Protein AF-A0A7Y0L7I7-F1 (afdb_monomer_lite)

Sequence (155 aa):
MSWFTTLVLIPPDTPEDGVLDAVAALLAPFDSNRTVAPYTEPCFCVETDSLSRPDPACPECGGTGQIHTTVNPRGYWESWRIGGGTCEDWLGPTHAMRAGDAADADKIPFALVTPDGAWYGGWHSLFKGAAWEVEALRLLRHYADAIAVACTLHD

Radius of gyration: 18.55 Å; chains: 1; bounding box: 40×32×54 Å

Secondary structure (DSSP, 8-state):
--EEEEEEEE-TT--GGGHHHHHHHHHGGGBTT-----EEEE-HHHHS-TT----TT-TTTTTSSEEEE-S-TT--BSEEEEBSGGGTTBTBTTSEEEHHHHHHTT---SEEE-TTS-EEESTT-S--THHHHHHHHHHHHHTTTSEEEEEEEE-

pLDDT: mean 92.14, std 8.73, range [53.5, 98.75]

Foldseek 3Di:
DDKWKEWEWAALPQDPVRPVVLSCVLCVLQAQPDFADKDKDFDPQQPPDPPDFRDCVDPQCNRPRIHIDRGRPNHDFNDKDFADDPCPCVVHDSQKDFLLVCLVVLVQTQWYAHNVSDIAHHPPHPADDPRSSVVSSVRSNVRRSTMITIMIGHD

Organism: NCBI:txid2729629

Structure (mmCIF, N/CA/C/O backbone):
data_AF-A0A7Y0L7I7-F1
#
_entry.id   AF-A0A7Y0L7I7-F1
#
loop_
_atom_site.group_PDB
_atom_site.id
_atom_site.type_symbol
_atom_site.label_atom_id
_atom_site.label_alt_id
_atom_site.label_comp_id
_atom_site.label_asym_id
_atom_site.label_entity_id
_atom_site.label_seq_id
_atom_site.pdbx_PDB_ins_code
_atom_site.Cartn_x
_atom_site.Cartn_y
_atom_site.Cartn_z
_atom_site.occupancy
_atom_site.B_iso_or_equiv
_atom_site.auth_seq_id
_atom_site.auth_comp_id
_atom_site.auth_asym_id
_atom_site.auth_atom_id
_atom_site.pdbx_PDB_model_num
ATOM 1 N N . MET A 1 1 ? 14.894 6.295 -3.537 1.00 58.91 1 MET A N 1
ATOM 2 C CA . MET A 1 1 ? 15.375 6.686 -2.200 1.00 58.91 1 MET A CA 1
ATOM 3 C C . MET A 1 1 ? 14.638 7.894 -1.663 1.00 58.91 1 MET A C 1
ATOM 5 O O . MET A 1 1 ? 15.174 8.988 -1.496 1.00 58.91 1 MET A O 1
ATOM 9 N N . SER A 1 2 ? 13.359 7.680 -1.413 1.00 85.31 2 SER A N 1
ATOM 10 C CA . SER A 1 2 ? 12.417 8.557 -0.748 1.00 85.31 2 SER A CA 1
ATOM 11 C C . SER A 1 2 ? 11.635 7.712 0.249 1.00 85.31 2 SER A C 1
ATOM 13 O O . SER A 1 2 ? 11.292 6.562 -0.010 1.00 85.31 2 SER A O 1
ATOM 15 N N . TRP A 1 3 ? 11.361 8.293 1.410 1.00 91.62 3 TRP A N 1
ATOM 16 C CA . TRP A 1 3 ? 10.470 7.687 2.390 1.00 91.62 3 TRP A CA 1
ATOM 17 C C . TRP A 1 3 ? 9.046 8.162 2.129 1.00 91.62 3 TRP A C 1
ATOM 19 O O . TRP A 1 3 ? 8.838 9.347 1.852 1.00 91.62 3 TRP A O 1
ATOM 29 N N . PHE A 1 4 ? 8.068 7.269 2.231 1.00 94.81 4 PHE A N 1
ATOM 30 C CA . PHE A 1 4 ? 6.669 7.618 2.010 1.00 94.81 4 PHE A CA 1
ATOM 31 C C . PHE A 1 4 ? 5.710 6.816 2.888 1.00 94.81 4 PHE A C 1
ATOM 33 O O . PHE A 1 4 ? 5.983 5.692 3.310 1.00 94.81 4 PHE A O 1
ATOM 40 N N . THR A 1 5 ? 4.550 7.421 3.136 1.00 96.31 5 THR A N 1
ATOM 41 C CA . THR A 1 5 ? 3.498 6.856 3.981 1.00 96.31 5 THR A CA 1
ATOM 42 C C . THR A 1 5 ? 2.518 6.035 3.154 1.00 96.31 5 THR A C 1
ATOM 44 O O . THR A 1 5 ? 1.873 6.561 2.245 1.00 96.31 5 THR A O 1
ATOM 47 N N . THR A 1 6 ? 2.362 4.765 3.513 1.00 97.56 6 THR A N 1
ATOM 48 C CA . THR A 1 6 ? 1.396 3.838 2.913 1.00 97.56 6 THR A CA 1
ATOM 49 C C . THR A 1 6 ? 0.402 3.382 3.970 1.00 97.56 6 THR A C 1
ATOM 51 O O . THR A 1 6 ? 0.806 3.016 5.072 1.00 97.56 6 THR A O 1
ATOM 54 N N . LEU A 1 7 ? -0.893 3.389 3.648 1.00 98.38 7 LEU A N 1
ATOM 55 C CA . LEU A 1 7 ? -1.888 2.699 4.472 1.00 98.38 7 LEU A CA 1
ATOM 56 C C . LEU A 1 7 ? -2.038 1.260 4.000 1.00 98.38 7 LEU A C 1
ATOM 58 O O . LEU A 1 7 ? -2.289 1.020 2.822 1.00 98.38 7 LEU A O 1
ATOM 62 N N . VAL A 1 8 ? -1.929 0.313 4.923 1.00 98.62 8 VAL A N 1
ATOM 63 C CA . VAL A 1 8 ? -2.226 -1.097 4.667 1.00 98.62 8 VAL A CA 1
ATOM 64 C C . VAL A 1 8 ? -3.526 -1.435 5.378 1.00 98.62 8 VAL A C 1
ATOM 66 O O . VAL A 1 8 ? -3.634 -1.266 6.592 1.00 98.62 8 VAL A O 1
ATOM 69 N N . LEU A 1 9 ? -4.529 -1.849 4.609 1.00 98.75 9 LEU A N 1
ATOM 70 C CA . LEU A 1 9 ? -5.847 -2.192 5.121 1.00 98.75 9 LEU A CA 1
ATOM 71 C C . LEU A 1 9 ? -5.898 -3.690 5.419 1.00 98.75 9 LEU A C 1
ATOM 73 O O . LEU A 1 9 ? -5.822 -4.508 4.504 1.00 98.75 9 LEU A O 1
ATOM 77 N N . ILE A 1 10 ? -6.050 -4.040 6.692 1.00 98.62 10 ILE A N 1
ATOM 78 C CA . ILE A 1 10 ? -6.142 -5.428 7.163 1.00 98.62 10 ILE A CA 1
ATOM 79 C C . ILE A 1 10 ? -7.562 -5.741 7.669 1.00 98.62 10 ILE A C 1
ATOM 81 O O . ILE A 1 10 ? -8.311 -4.814 8.007 1.00 98.62 10 ILE A O 1
ATOM 85 N N . PRO A 1 11 ? -7.967 -7.025 7.723 1.00 97.94 11 PRO A N 1
ATOM 86 C CA . PRO A 1 11 ? -9.285 -7.417 8.217 1.00 97.94 11 PRO A CA 1
ATOM 87 C C . PRO A 1 11 ? -9.602 -6.865 9.623 1.00 97.94 11 PRO A C 1
ATOM 89 O O . PRO A 1 11 ? -8.704 -6.814 10.469 1.00 97.94 11 PRO A O 1
ATOM 92 N N . PRO A 1 12 ? -10.863 -6.473 9.896 1.00 97.31 12 PRO A N 1
ATOM 93 C CA . PRO A 1 12 ? -11.282 -5.887 11.178 1.00 97.31 12 PRO A CA 1
ATOM 94 C C . PRO A 1 12 ? -11.104 -6.808 12.387 1.00 97.31 12 PRO A C 1
ATOM 96 O O . PRO A 1 12 ? -11.025 -6.340 13.518 1.00 97.31 12 PRO A O 1
ATOM 99 N N . ASP A 1 13 ? -11.090 -8.115 12.152 1.00 96.69 13 ASP A N 1
ATOM 100 C CA . ASP A 1 13 ? -10.956 -9.174 13.146 1.00 96.69 13 ASP A CA 1
ATOM 101 C C . ASP A 1 13 ? -9.502 -9.628 13.344 1.00 96.69 13 ASP A C 1
ATOM 103 O O . ASP A 1 13 ? -9.256 -10.601 14.058 1.00 96.69 13 ASP A O 1
ATOM 107 N N . THR A 1 14 ? -8.533 -8.921 12.746 1.00 97.50 14 THR A N 1
ATOM 108 C CA . THR A 1 14 ? -7.110 -9.204 12.961 1.00 97.50 14 THR A CA 1
ATOM 109 C C . THR A 1 14 ? -6.762 -8.956 14.434 1.00 97.50 14 THR A C 1
ATOM 111 O O . THR A 1 14 ? -6.963 -7.839 14.921 1.00 97.50 14 THR A O 1
ATOM 114 N N . PRO A 1 15 ? -6.239 -9.958 15.165 1.00 95.75 15 PRO A N 1
ATOM 115 C CA . PRO A 1 15 ? -5.837 -9.771 16.552 1.00 95.75 15 PRO A CA 1
ATOM 116 C C . PRO A 1 15 ? -4.620 -8.841 16.633 1.00 95.75 15 PRO A C 1
ATOM 118 O O . PRO A 1 15 ? -3.824 -8.760 15.699 1.00 95.75 15 PRO A O 1
ATOM 121 N N . GLU A 1 16 ? -4.470 -8.135 17.755 1.00 93.50 16 GLU A N 1
ATOM 122 C CA . GLU A 1 16 ? -3.429 -7.110 17.934 1.00 93.50 16 GLU A CA 1
ATOM 123 C C . GLU A 1 16 ? -2.008 -7.657 17.713 1.00 93.50 16 GLU A C 1
ATOM 125 O O . GLU A 1 16 ? -1.186 -7.019 17.055 1.00 93.50 16 GLU A O 1
ATOM 130 N N . ASP A 1 17 ? -1.735 -8.876 18.182 1.00 95.50 17 ASP A N 1
ATOM 131 C CA . ASP A 1 17 ? -0.462 -9.575 17.985 1.00 95.50 17 ASP A CA 1
ATOM 132 C C . ASP A 1 17 ? -0.256 -10.096 16.550 1.00 95.50 17 ASP A C 1
ATOM 134 O O . ASP A 1 17 ? 0.875 -10.382 16.163 1.00 95.50 17 ASP A O 1
ATOM 138 N N . GLY A 1 18 ? -1.316 -10.159 15.739 1.00 97.19 18 GLY A N 1
ATOM 139 C CA . GLY A 1 18 ? -1.287 -10.560 14.330 1.00 97.19 18 GLY A CA 1
ATOM 140 C C . GLY A 1 18 ? -1.169 -9.403 13.332 1.00 97.19 18 GLY A C 1
ATOM 141 O O . GLY A 1 18 ? -1.031 -9.647 12.132 1.00 97.19 18 GLY A O 1
ATOM 142 N N . VAL A 1 19 ? -1.209 -8.145 13.787 1.00 97.31 19 VAL A N 1
ATOM 143 C CA . VAL A 1 19 ? -1.178 -6.962 12.904 1.00 97.31 19 VAL A CA 1
ATOM 144 C C . VAL A 1 19 ? 0.088 -6.926 12.049 1.00 97.31 19 VAL A C 1
ATOM 146 O O . VAL A 1 19 ? 0.008 -6.695 10.842 1.00 97.31 19 VAL A O 1
ATOM 149 N N . LEU A 1 20 ? 1.255 -7.180 12.652 1.00 97.56 20 LEU A N 1
ATOM 150 C CA . LEU A 1 20 ? 2.532 -7.152 11.934 1.00 97.56 20 LEU A CA 1
ATOM 151 C C . LEU A 1 20 ? 2.565 -8.188 10.804 1.00 97.56 20 LEU A C 1
ATOM 153 O O . LEU A 1 20 ? 2.965 -7.858 9.688 1.00 97.56 20 LEU A O 1
ATOM 157 N N . ASP A 1 21 ? 2.107 -9.409 11.080 1.00 98.25 21 ASP A N 1
ATOM 158 C CA . ASP A 1 21 ? 2.088 -10.503 10.108 1.00 98.25 21 ASP A CA 1
ATOM 159 C C . ASP A 1 21 ? 1.098 -10.230 8.971 1.00 98.25 21 ASP A C 1
ATOM 161 O O . ASP A 1 21 ? 1.415 -10.466 7.803 1.00 98.25 21 ASP A O 1
ATOM 165 N N . ALA A 1 22 ? -0.078 -9.676 9.284 1.00 98.38 22 ALA A N 1
ATOM 166 C CA . ALA A 1 22 ? -1.068 -9.291 8.282 1.00 98.38 22 ALA A CA 1
ATOM 167 C C . ALA A 1 22 ? -0.531 -8.200 7.339 1.00 98.38 22 ALA A C 1
ATOM 169 O O . ALA A 1 22 ? -0.656 -8.312 6.116 1.00 98.38 22 ALA A O 1
ATOM 170 N N . VAL A 1 23 ? 0.126 -7.175 7.892 1.00 98.50 23 VAL A N 1
ATOM 171 C CA . VAL A 1 23 ? 0.773 -6.115 7.105 1.00 98.50 23 VAL A CA 1
ATOM 172 C C . VAL A 1 23 ? 1.904 -6.686 6.251 1.00 98.50 23 VAL A C 1
ATOM 174 O O . VAL A 1 23 ? 1.962 -6.418 5.049 1.00 98.50 23 VAL A O 1
ATOM 177 N N . ALA A 1 24 ? 2.773 -7.512 6.839 1.00 98.12 24 ALA A N 1
ATOM 178 C CA . ALA A 1 24 ? 3.880 -8.144 6.131 1.00 98.12 24 ALA A CA 1
ATOM 179 C C . ALA A 1 24 ? 3.385 -8.995 4.956 1.00 98.12 24 ALA A C 1
ATOM 181 O O . ALA A 1 24 ? 3.930 -8.899 3.856 1.00 98.12 24 ALA A O 1
ATOM 182 N N . ALA A 1 25 ? 2.327 -9.784 5.157 1.00 98.12 25 ALA A N 1
ATOM 183 C CA . ALA A 1 25 ? 1.743 -10.628 4.121 1.00 98.12 25 ALA A CA 1
ATOM 184 C C . ALA A 1 25 ? 1.208 -9.813 2.932 1.00 98.12 25 ALA A C 1
ATOM 186 O O . ALA A 1 25 ? 1.431 -10.199 1.782 1.00 98.12 25 ALA A O 1
ATOM 187 N N . LEU A 1 26 ? 0.551 -8.677 3.190 1.00 98.38 26 LEU A N 1
ATOM 188 C CA . LEU A 1 26 ? 0.026 -7.798 2.141 1.00 98.38 26 LEU A CA 1
ATOM 189 C C . LEU A 1 26 ? 1.122 -7.011 1.415 1.00 98.38 26 LEU A C 1
ATOM 191 O O . LEU A 1 26 ? 0.992 -6.757 0.218 1.00 98.38 26 LEU A O 1
ATOM 195 N N . LEU A 1 27 ? 2.209 -6.647 2.100 1.00 97.94 27 LEU A N 1
ATOM 196 C CA . LEU A 1 27 ? 3.330 -5.925 1.492 1.00 97.94 27 LEU A CA 1
ATOM 197 C C . LEU A 1 27 ? 4.306 -6.839 0.741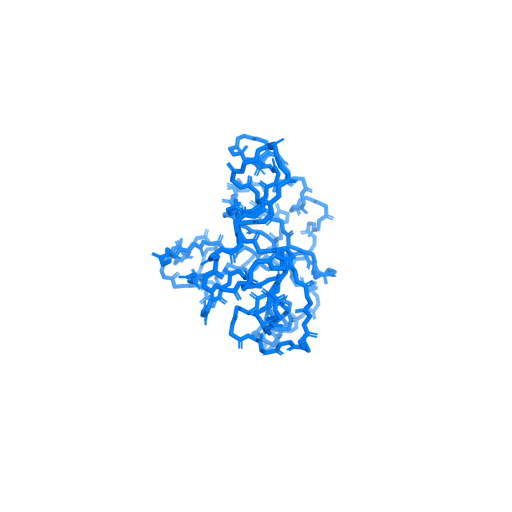 1.00 97.94 27 LEU A C 1
ATOM 199 O O . LEU A 1 27 ? 4.920 -6.386 -0.224 1.00 97.94 27 LEU A O 1
ATOM 203 N N . ALA A 1 28 ? 4.435 -8.112 1.124 1.00 97.12 28 ALA A N 1
ATOM 204 C CA . ALA A 1 28 ? 5.415 -9.056 0.572 1.00 97.12 28 ALA A CA 1
ATOM 205 C C . ALA A 1 28 ? 5.418 -9.218 -0.966 1.00 97.12 28 ALA A C 1
ATOM 207 O O . ALA A 1 28 ? 6.481 -9.495 -1.530 1.00 97.12 28 ALA A O 1
ATOM 208 N N . PRO A 1 29 ? 4.291 -9.098 -1.698 1.00 96.75 29 PRO A N 1
ATOM 209 C CA . PRO A 1 29 ? 4.308 -9.108 -3.163 1.00 96.75 29 PRO A CA 1
ATOM 210 C C . PRO A 1 29 ? 4.980 -7.880 -3.792 1.00 96.75 29 PRO A C 1
ATOM 212 O O . PRO A 1 29 ? 5.334 -7.934 -4.969 1.00 96.75 29 PRO A O 1
ATOM 215 N N . PHE A 1 30 ? 5.138 -6.794 -3.033 1.00 96.25 30 PHE A N 1
ATOM 216 C CA . PHE A 1 30 ? 5.624 -5.493 -3.498 1.00 96.25 30 PHE A CA 1
ATOM 217 C C . PHE A 1 30 ? 7.058 -5.171 -3.051 1.00 96.25 30 PHE A C 1
ATOM 219 O O . PHE A 1 30 ? 7.536 -4.063 -3.273 1.00 96.25 30 PHE A O 1
ATOM 226 N N . ASP A 1 31 ? 7.745 -6.132 -2.436 1.00 96.06 31 ASP A N 1
ATOM 227 C CA . ASP A 1 31 ? 9.164 -6.028 -2.095 1.00 96.06 31 ASP A CA 1
ATOM 228 C C . ASP A 1 31 ? 10.016 -6.011 -3.376 1.00 96.06 31 ASP A C 1
ATOM 230 O O . ASP A 1 31 ? 9.996 -6.968 -4.157 1.00 96.06 31 ASP A O 1
ATOM 234 N N . SER A 1 32 ? 10.763 -4.935 -3.603 1.00 94.12 32 SER A N 1
ATOM 235 C CA . SER A 1 32 ? 11.683 -4.771 -4.733 1.00 94.12 32 SER A CA 1
ATOM 236 C C . SER A 1 32 ? 12.850 -5.758 -4.685 1.00 94.12 32 SER A C 1
ATOM 238 O O . SER A 1 32 ? 13.361 -6.153 -5.731 1.00 94.12 32 SER A O 1
ATOM 240 N N . ASN A 1 33 ? 13.228 -6.225 -3.491 1.00 93.06 33 ASN A N 1
ATOM 241 C CA . ASN A 1 33 ? 14.277 -7.225 -3.293 1.00 93.06 33 ASN A CA 1
ATOM 242 C C . ASN A 1 33 ? 13.771 -8.662 -3.480 1.00 93.06 33 ASN A C 1
ATOM 244 O O . ASN A 1 33 ? 14.559 -9.615 -3.453 1.00 93.06 33 ASN A O 1
ATOM 248 N N . ARG A 1 34 ? 12.463 -8.852 -3.692 1.00 92.38 34 ARG A N 1
ATOM 249 C CA . ARG A 1 34 ? 11.896 -10.172 -3.957 1.00 92.38 34 ARG A CA 1
ATOM 250 C C . ARG A 1 34 ? 12.427 -10.714 -5.276 1.00 92.38 34 ARG A C 1
ATOM 252 O O . ARG A 1 34 ? 12.122 -10.203 -6.349 1.00 92.38 34 ARG A O 1
ATOM 259 N N . THR A 1 35 ? 13.138 -11.833 -5.205 1.00 89.31 35 THR A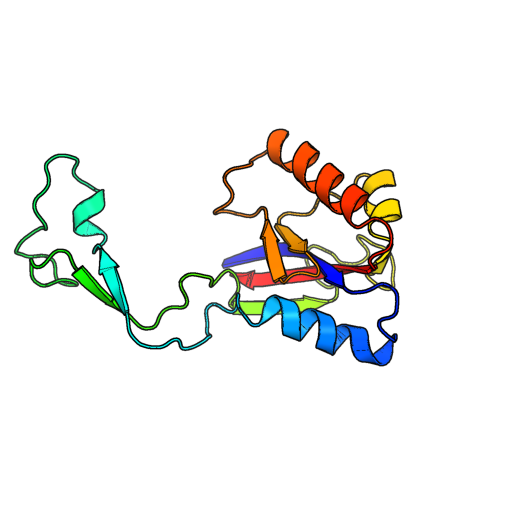 N 1
ATOM 260 C CA . THR A 1 35 ? 13.517 -12.578 -6.407 1.00 89.31 35 THR A CA 1
ATOM 261 C C . THR A 1 35 ? 12.282 -13.231 -7.022 1.00 89.31 35 THR A C 1
ATOM 263 O O . THR A 1 35 ? 11.580 -14.002 -6.360 1.00 89.31 35 THR A O 1
ATOM 266 N N . VAL A 1 36 ? 12.020 -12.942 -8.295 1.00 92.75 36 VAL A N 1
ATOM 267 C CA . VAL A 1 36 ? 10.970 -13.599 -9.083 1.00 92.75 36 VAL A CA 1
ATOM 268 C C . VAL A 1 36 ? 11.579 -14.517 -10.140 1.00 92.75 36 VAL A C 1
ATOM 270 O O . VAL A 1 36 ? 12.774 -14.451 -10.433 1.00 92.75 36 VAL A O 1
ATOM 273 N N . ALA A 1 37 ? 10.759 -15.414 -10.693 1.00 92.19 37 ALA A N 1
ATOM 274 C CA . ALA A 1 37 ? 11.185 -16.242 -11.814 1.00 92.19 37 ALA A CA 1
ATOM 275 C C . ALA A 1 37 ? 11.641 -15.342 -12.979 1.00 92.19 37 ALA A C 1
ATOM 277 O O . ALA A 1 37 ? 10.980 -14.331 -13.229 1.00 92.19 37 ALA A O 1
ATOM 278 N N . PRO A 1 38 ? 12.731 -15.692 -13.688 1.00 93.50 38 PRO A N 1
ATOM 279 C CA . PRO A 1 38 ? 13.199 -14.896 -14.810 1.00 93.50 38 PRO A CA 1
ATOM 280 C C . PRO A 1 38 ? 12.100 -14.689 -15.849 1.00 93.50 38 PRO A C 1
ATOM 282 O O . PRO A 1 38 ? 11.418 -15.642 -16.235 1.00 93.50 38 PRO A O 1
ATOM 285 N N . TYR A 1 39 ? 11.955 -13.459 -16.324 1.00 92.25 39 TYR A N 1
ATOM 286 C CA . TYR A 1 39 ? 11.038 -13.117 -17.402 1.00 92.25 39 TYR A CA 1
ATOM 287 C C . TYR A 1 39 ? 11.698 -12.147 -18.378 1.00 92.25 39 TYR A C 1
ATOM 289 O O . TYR A 1 39 ? 12.760 -11.578 -18.114 1.00 92.25 39 TYR A O 1
ATOM 297 N N . THR A 1 40 ? 11.073 -12.017 -19.543 1.00 93.12 40 THR A N 1
ATOM 298 C CA . THR A 1 40 ? 11.544 -11.148 -20.614 1.00 93.12 40 THR A CA 1
ATOM 299 C C . THR A 1 40 ? 10.698 -9.887 -20.650 1.00 93.12 40 THR A C 1
ATOM 301 O O . THR A 1 40 ? 9.469 -9.970 -20.683 1.00 93.12 40 THR A O 1
ATOM 304 N N . GLU A 1 41 ? 11.349 -8.732 -20.691 1.00 90.19 41 GLU A N 1
ATOM 305 C CA . GLU A 1 41 ? 10.693 -7.433 -20.841 1.00 90.19 41 GLU A CA 1
ATOM 306 C C . GLU A 1 41 ? 11.357 -6.598 -21.945 1.00 90.19 41 GLU A C 1
ATOM 308 O O . GLU A 1 41 ? 12.497 -6.886 -22.340 1.00 90.19 41 GLU A O 1
ATOM 313 N N . PRO A 1 42 ? 10.646 -5.602 -22.506 1.00 89.56 42 PRO A N 1
ATOM 314 C CA . PRO A 1 42 ? 11.234 -4.675 -23.460 1.00 89.56 42 PRO A CA 1
ATOM 315 C C . PRO A 1 42 ? 12.441 -3.962 -22.851 1.00 89.56 42 PRO A C 1
ATOM 317 O O . PRO A 1 42 ? 12.405 -3.504 -21.713 1.00 89.56 42 PRO A O 1
ATOM 320 N N . CYS A 1 43 ? 13.516 -3.845 -23.622 1.00 88.19 43 CYS A N 1
ATOM 321 C CA . CYS A 1 43 ? 14.650 -3.027 -23.222 1.00 88.19 43 CYS A CA 1
ATOM 322 C C . CYS A 1 43 ? 14.266 -1.545 -23.285 1.00 88.19 43 CYS A C 1
ATOM 324 O O . CYS A 1 43 ? 13.594 -1.116 -24.225 1.00 88.19 43 CYS A O 1
ATOM 326 N N . PHE A 1 44 ? 14.784 -0.745 -22.354 1.00 85.94 44 PHE A N 1
ATOM 327 C CA . PHE A 1 44 ? 14.579 0.704 -22.326 1.00 85.94 44 PHE A CA 1
ATOM 328 C C . PHE A 1 44 ? 14.928 1.401 -23.658 1.00 85.94 44 PHE A C 1
ATOM 330 O O . PHE A 1 44 ? 14.282 2.377 -24.032 1.00 85.94 44 PHE A O 1
ATOM 337 N N . CYS A 1 45 ? 15.888 0.870 -24.432 1.00 84.88 45 CYS A N 1
ATOM 338 C CA . CYS A 1 45 ? 16.261 1.429 -25.739 1.00 84.88 45 CYS A CA 1
ATOM 339 C C . CYS A 1 45 ? 15.142 1.367 -26.799 1.00 84.88 45 CYS A C 1
ATOM 341 O O . CYS A 1 45 ? 15.264 1.999 -27.846 1.00 84.88 45 CYS A O 1
ATOM 343 N N . VAL A 1 46 ? 14.071 0.605 -26.549 1.00 81.62 46 VAL A N 1
ATOM 344 C CA . VAL A 1 46 ? 12.912 0.477 -27.442 1.00 81.62 46 VAL A CA 1
ATOM 345 C C . VAL A 1 46 ? 11.885 1.590 -27.208 1.00 81.62 46 VAL A C 1
ATOM 347 O O . VAL A 1 46 ? 11.200 1.980 -28.149 1.00 81.62 46 VAL A O 1
ATOM 350 N N . GLU A 1 47 ? 11.781 2.131 -25.991 1.00 65.38 47 GLU A N 1
ATOM 351 C CA . GLU A 1 47 ? 10.738 3.108 -25.631 1.00 65.38 47 GLU A CA 1
ATOM 352 C C . GLU A 1 47 ? 11.135 4.566 -25.890 1.00 65.38 47 GLU A C 1
ATOM 354 O O . GLU A 1 47 ? 10.274 5.438 -25.997 1.00 65.38 47 GLU A O 1
ATOM 359 N N . THR A 1 48 ? 12.429 4.853 -26.035 1.00 59.72 48 THR A N 1
ATOM 360 C CA . THR A 1 48 ? 12.923 6.225 -26.219 1.00 59.72 48 THR A CA 1
ATOM 361 C C . THR A 1 48 ? 12.750 6.782 -27.628 1.00 59.72 48 THR A C 1
ATOM 363 O O . THR A 1 48 ? 12.864 7.993 -27.801 1.00 59.72 48 THR A O 1
ATOM 366 N N . ASP A 1 49 ? 12.466 5.944 -28.630 1.00 53.66 49 ASP A N 1
ATOM 367 C CA . ASP A 1 49 ? 12.322 6.408 -30.008 1.00 53.66 49 ASP A CA 1
ATOM 368 C C . ASP A 1 49 ? 11.094 5.790 -30.688 1.00 53.66 49 ASP A C 1
ATOM 370 O O . ASP A 1 49 ? 11.031 4.602 -31.005 1.00 53.66 49 ASP A O 1
ATOM 374 N N . SER A 1 50 ? 10.098 6.638 -30.943 1.00 53.50 50 SER A N 1
ATOM 375 C CA . SER A 1 50 ? 8.818 6.327 -31.602 1.00 53.50 50 SER A CA 1
ATOM 376 C C . SER A 1 50 ? 8.930 5.752 -33.032 1.00 53.50 50 SER A C 1
ATOM 378 O O . SER A 1 50 ? 7.915 5.529 -33.690 1.00 53.50 50 SER A O 1
ATOM 380 N N . LEU A 1 51 ? 10.151 5.486 -33.512 1.00 57.25 51 LEU A N 1
ATOM 381 C CA . LEU A 1 51 ? 10.481 4.903 -34.814 1.00 57.25 51 LEU A CA 1
ATOM 382 C C . LEU A 1 51 ? 11.208 3.542 -34.693 1.00 57.25 51 LEU A C 1
ATOM 384 O O . LEU A 1 51 ? 12.020 3.173 -35.535 1.00 57.25 51 LEU A O 1
ATOM 388 N N . SER A 1 52 ? 10.873 2.753 -33.666 1.00 65.75 52 SER A N 1
ATOM 389 C CA . SER A 1 52 ? 10.768 1.282 -33.713 1.00 65.75 52 SER A CA 1
ATOM 390 C C . SER A 1 52 ? 11.903 0.495 -34.393 1.00 65.75 52 SER A C 1
ATOM 392 O O . SER A 1 52 ? 11.641 -0.309 -35.294 1.00 65.75 52 SER A O 1
ATOM 394 N N . ARG A 1 53 ? 13.147 0.644 -33.922 1.00 71.62 53 ARG A N 1
ATOM 395 C CA . ARG A 1 53 ? 14.146 -0.441 -33.929 1.00 71.62 53 ARG A CA 1
ATOM 396 C C . ARG A 1 53 ? 14.996 -0.353 -32.660 1.00 71.62 53 ARG A C 1
ATOM 398 O O . ARG A 1 53 ? 15.448 0.744 -32.348 1.00 71.62 53 ARG A O 1
ATOM 405 N N . PRO A 1 54 ? 15.229 -1.471 -31.951 1.00 81.44 54 PRO A N 1
ATOM 406 C CA . PRO A 1 54 ? 16.183 -1.491 -30.851 1.00 81.44 54 PRO A CA 1
ATOM 407 C C . PRO A 1 54 ? 17.552 -1.021 -31.337 1.00 81.44 54 PRO A C 1
ATOM 409 O O . PRO A 1 54 ? 17.962 -1.391 -32.440 1.00 81.44 54 PRO A O 1
ATOM 412 N N . ASP A 1 55 ? 18.262 -0.242 -30.522 1.00 83.81 55 ASP A N 1
ATOM 413 C CA . ASP A 1 55 ? 19.644 0.125 -30.826 1.00 83.81 55 ASP A CA 1
ATOM 414 C C . ASP A 1 55 ? 20.494 -1.157 -30.958 1.00 83.81 55 ASP A C 1
ATOM 416 O O . ASP A 1 55 ? 20.652 -1.880 -29.966 1.00 83.81 55 ASP A O 1
ATOM 420 N N . PRO A 1 56 ? 21.051 -1.465 -32.150 1.00 87.44 56 PRO A N 1
ATOM 421 C CA . PRO A 1 56 ? 21.845 -2.671 -32.371 1.00 87.44 56 PRO A CA 1
ATOM 422 C C . PRO A 1 56 ? 23.125 -2.716 -31.524 1.00 87.44 56 PRO A C 1
ATOM 424 O O . PRO A 1 56 ? 23.691 -3.792 -31.347 1.00 87.44 56 PRO A O 1
ATOM 427 N N . ALA A 1 57 ? 23.581 -1.574 -31.003 1.00 89.75 57 ALA A N 1
ATOM 428 C CA . ALA A 1 57 ? 24.736 -1.463 -30.119 1.00 89.75 57 ALA A CA 1
ATOM 429 C C . ALA A 1 57 ? 24.357 -1.388 -28.627 1.00 89.75 57 ALA A C 1
ATOM 431 O O . ALA A 1 57 ? 25.238 -1.181 -27.791 1.00 89.75 57 ALA A O 1
ATOM 432 N N . CYS A 1 58 ? 23.079 -1.571 -28.273 1.00 88.31 58 CYS A N 1
ATOM 433 C CA . CYS A 1 58 ? 22.626 -1.479 -26.890 1.00 88.31 58 CYS A CA 1
ATOM 434 C C . CYS A 1 58 ? 23.342 -2.523 -26.009 1.00 88.31 58 CYS A C 1
ATOM 436 O O . CYS A 1 58 ? 23.201 -3.723 -26.264 1.00 88.31 58 CYS A O 1
ATOM 438 N N . PRO A 1 59 ? 24.066 -2.106 -24.952 1.00 89.69 59 PRO A N 1
ATOM 439 C CA . PRO A 1 59 ? 24.840 -3.021 -24.115 1.00 89.69 59 PRO A CA 1
ATOM 440 C C . PRO A 1 59 ? 23.964 -3.955 -23.273 1.00 89.69 59 PRO A C 1
ATOM 442 O O . PRO A 1 59 ? 24.438 -5.007 -22.855 1.00 89.69 59 PRO A O 1
ATOM 445 N N . GLU A 1 60 ? 22.701 -3.597 -23.036 1.00 89.62 60 GLU A N 1
ATOM 446 C CA . GLU A 1 60 ? 21.799 -4.404 -22.213 1.00 89.62 60 GLU A CA 1
ATOM 447 C C . GLU A 1 60 ? 21.099 -5.508 -23.005 1.00 89.62 60 GLU A C 1
ATOM 449 O O . GLU A 1 60 ? 21.059 -6.654 -22.566 1.00 89.62 60 GLU A O 1
ATOM 454 N N . CYS A 1 61 ? 20.564 -5.185 -24.187 1.00 91.38 61 CYS A N 1
ATOM 455 C CA . CYS A 1 61 ? 19.817 -6.151 -24.998 1.00 91.38 61 CYS A CA 1
ATOM 456 C C . CYS A 1 61 ? 20.599 -6.721 -26.187 1.00 91.38 61 CYS A C 1
ATOM 458 O O . CYS A 1 61 ? 20.082 -7.595 -26.886 1.00 91.38 61 CYS A O 1
ATOM 460 N N . GLY A 1 62 ? 21.801 -6.214 -26.481 1.00 89.69 62 GLY A N 1
ATOM 461 C CA . GLY A 1 62 ? 22.605 -6.646 -27.630 1.00 89.69 62 GLY A CA 1
ATOM 462 C C . GLY A 1 62 ? 21.891 -6.468 -28.974 1.00 89.69 62 GLY A C 1
ATOM 463 O O . GLY A 1 62 ? 22.032 -7.308 -29.861 1.00 89.69 62 GLY A O 1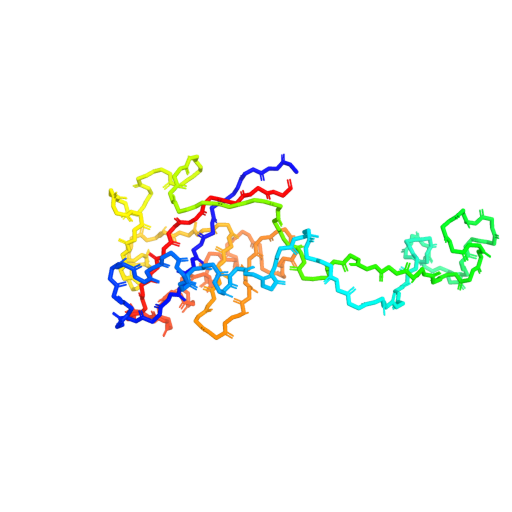
ATOM 464 N N . GLY A 1 63 ? 21.051 -5.436 -29.101 1.00 88.25 63 GLY A N 1
ATOM 465 C CA . GLY A 1 63 ? 20.265 -5.173 -30.309 1.00 88.25 63 GLY A CA 1
ATOM 466 C C . GLY A 1 63 ? 18.974 -5.975 -30.457 1.00 88.25 63 GLY A C 1
ATOM 467 O O . GLY A 1 63 ? 18.273 -5.810 -31.453 1.00 88.25 63 GLY A O 1
ATOM 468 N N . THR A 1 64 ? 18.620 -6.824 -29.489 1.00 90.50 64 THR A N 1
ATOM 469 C CA . THR A 1 64 ? 17.377 -7.617 -29.547 1.00 90.50 64 THR A CA 1
ATOM 470 C C . THR A 1 64 ? 16.134 -6.818 -29.157 1.00 90.50 64 THR A C 1
ATOM 472 O O . THR A 1 64 ? 15.023 -7.181 -29.538 1.00 90.50 64 THR A O 1
ATOM 475 N N . GLY A 1 65 ? 16.308 -5.736 -28.393 1.00 89.69 65 GLY A N 1
ATOM 476 C CA . GLY A 1 65 ? 15.208 -4.970 -27.806 1.00 89.69 65 GLY A CA 1
ATOM 477 C C . GLY A 1 65 ? 14.528 -5.647 -26.623 1.00 89.69 65 GLY A C 1
ATOM 478 O O . GLY A 1 65 ? 13.498 -5.157 -26.170 1.00 89.69 65 GLY A O 1
ATOM 479 N N . GLN A 1 66 ? 15.078 -6.750 -26.117 1.00 91.56 66 GLN A N 1
ATOM 480 C CA . GLN A 1 66 ? 14.547 -7.467 -24.964 1.00 91.56 66 GLN A CA 1
ATOM 481 C C . GLN A 1 66 ? 15.652 -7.765 -23.953 1.00 91.56 66 GLN A C 1
ATOM 483 O O . GLN A 1 66 ? 16.784 -8.074 -24.327 1.00 91.56 66 GLN A O 1
ATOM 488 N N . ILE A 1 67 ? 15.314 -7.696 -22.670 1.00 91.44 67 ILE A N 1
ATOM 489 C CA . ILE A 1 67 ? 16.197 -8.082 -21.568 1.00 91.44 67 ILE A CA 1
ATOM 490 C C . ILE A 1 67 ? 15.569 -9.222 -20.772 1.00 91.44 67 ILE A C 1
ATOM 492 O O . ILE A 1 67 ? 14.350 -9.380 -20.745 1.00 91.44 67 ILE A O 1
ATOM 496 N N . HIS A 1 68 ? 16.418 -10.041 -20.155 1.00 91.88 68 HIS A N 1
ATOM 497 C CA . HIS A 1 68 ? 15.998 -11.103 -19.246 1.00 91.88 68 HIS A CA 1
ATOM 498 C C . HIS A 1 68 ? 16.319 -10.650 -17.828 1.00 91.88 68 HIS A C 1
ATOM 500 O O . HIS A 1 68 ? 17.481 -10.384 -17.521 1.00 91.88 68 HIS A O 1
ATOM 506 N N . THR A 1 69 ? 15.303 -10.554 -16.980 1.00 89.81 69 THR A N 1
ATOM 507 C CA . THR A 1 69 ? 15.430 -9.987 -15.638 1.00 89.81 69 THR A CA 1
ATOM 508 C C . THR A 1 69 ? 14.753 -10.869 -14.595 1.00 89.81 69 THR A C 1
ATOM 510 O O . THR A 1 69 ? 13.905 -11.703 -14.912 1.00 89.81 69 THR A O 1
ATOM 513 N N . THR A 1 70 ? 15.148 -10.684 -13.340 1.00 91.44 70 THR A N 1
ATOM 514 C CA . THR A 1 70 ? 14.517 -11.270 -12.146 1.00 91.44 70 THR A CA 1
ATOM 515 C C . THR A 1 70 ? 14.032 -10.193 -11.175 1.00 91.44 70 THR A C 1
ATOM 517 O O . THR A 1 70 ? 13.733 -10.507 -10.022 1.00 91.44 70 THR A O 1
ATOM 520 N N . VAL A 1 71 ? 14.018 -8.926 -11.606 1.00 90.25 71 VAL A N 1
ATOM 521 C CA . VAL A 1 71 ? 13.511 -7.788 -10.826 1.00 90.25 71 VAL A CA 1
ATOM 522 C C . VAL A 1 71 ? 12.018 -7.975 -10.589 1.00 90.25 71 VAL A C 1
ATOM 524 O O . VAL A 1 71 ? 11.307 -8.397 -11.489 1.00 90.25 71 VAL A O 1
ATOM 527 N N . ASN A 1 72 ? 11.517 -7.686 -9.388 1.00 93.25 72 ASN A N 1
ATOM 528 C CA . ASN A 1 72 ? 10.083 -7.779 -9.136 1.00 93.25 72 ASN A CA 1
ATOM 529 C C . ASN A 1 72 ? 9.340 -6.662 -9.900 1.00 93.25 72 ASN A C 1
ATOM 531 O O . ASN A 1 72 ? 9.467 -5.500 -9.513 1.00 93.25 72 ASN A O 1
ATOM 535 N N . PRO A 1 73 ? 8.496 -6.968 -10.906 1.00 90.25 73 PRO A N 1
ATOM 536 C CA . PRO A 1 73 ? 7.761 -5.937 -11.646 1.00 90.25 73 PRO A CA 1
ATOM 537 C C . PRO A 1 73 ? 6.695 -5.233 -10.790 1.00 90.25 73 PRO A C 1
ATOM 539 O O . PRO A 1 73 ? 6.124 -4.228 -11.201 1.00 90.25 73 PRO A O 1
ATOM 542 N N . ARG A 1 74 ? 6.396 -5.772 -9.600 1.00 92.12 74 ARG A N 1
ATOM 543 C CA . ARG A 1 74 ? 5.514 -5.166 -8.594 1.00 92.12 74 ARG A CA 1
ATOM 544 C C . ARG A 1 74 ? 6.294 -4.509 -7.450 1.00 92.12 74 ARG A C 1
ATOM 546 O O . ARG A 1 74 ? 5.672 -4.120 -6.468 1.00 92.12 74 ARG A O 1
ATOM 553 N N . GLY A 1 75 ? 7.621 -4.432 -7.544 1.00 92.44 75 GLY A N 1
ATOM 554 C CA . GLY A 1 75 ? 8.484 -3.845 -6.524 1.00 92.44 75 GLY A CA 1
ATOM 555 C C . GLY A 1 75 ? 8.213 -2.352 -6.341 1.00 92.44 75 GLY A C 1
ATOM 556 O O . GLY A 1 75 ? 8.343 -1.578 -7.287 1.00 92.44 75 GLY A O 1
ATOM 557 N N . TYR A 1 76 ? 7.833 -1.953 -5.129 1.00 93.12 76 TYR A N 1
ATOM 558 C CA . TYR A 1 76 ? 7.614 -0.554 -4.748 1.00 93.12 76 TYR A CA 1
ATOM 559 C C . TYR A 1 76 ? 8.448 -0.112 -3.542 1.00 93.12 76 TYR A C 1
ATOM 561 O O . TYR A 1 76 ? 8.482 1.083 -3.258 1.00 93.12 76 TYR A O 1
ATOM 569 N N . TRP A 1 77 ? 9.082 -1.034 -2.812 1.00 94.00 77 TRP A N 1
ATOM 570 C CA . TRP A 1 77 ? 9.841 -0.725 -1.600 1.00 94.00 77 TRP A CA 1
ATOM 571 C C . TRP A 1 77 ? 11.010 -1.692 -1.391 1.00 94.00 77 TRP A C 1
ATOM 573 O O . TRP A 1 77 ? 10.939 -2.852 -1.777 1.00 94.00 77 TRP A O 1
ATOM 583 N N . GLU A 1 78 ? 12.065 -1.234 -0.722 1.00 94.12 78 GLU A N 1
ATOM 584 C CA . GLU A 1 78 ? 13.218 -2.034 -0.285 1.00 94.12 78 GLU A CA 1
ATOM 585 C C . GLU A 1 78 ? 13.200 -2.323 1.224 1.00 94.12 78 GLU A C 1
ATOM 587 O O . GLU A 1 78 ? 13.750 -3.323 1.683 1.00 94.12 78 GLU A O 1
ATOM 592 N N . SER A 1 79 ? 12.551 -1.456 2.012 1.00 95.19 79 SER A N 1
ATOM 593 C CA . SER A 1 79 ? 12.285 -1.690 3.436 1.00 95.19 79 SER A CA 1
ATOM 594 C C . SER A 1 79 ? 11.000 -1.000 3.900 1.00 95.19 79 SER A C 1
ATOM 596 O O . SER A 1 79 ? 10.524 -0.052 3.269 1.00 95.19 79 SER A O 1
ATOM 598 N N . TRP A 1 80 ? 10.434 -1.468 5.016 1.00 96.94 80 TRP A N 1
ATOM 599 C CA . TRP A 1 80 ? 9.237 -0.888 5.623 1.00 96.94 80 TRP A CA 1
ATOM 600 C C . TRP A 1 80 ? 9.202 -1.094 7.140 1.00 96.94 80 TRP A C 1
ATOM 602 O O . TRP A 1 80 ? 9.907 -1.940 7.691 1.00 96.94 80 TRP A O 1
ATOM 612 N N . ARG A 1 81 ? 8.360 -0.310 7.815 1.00 96.69 81 ARG A N 1
ATOM 613 C CA . ARG A 1 81 ? 7.972 -0.494 9.222 1.00 96.69 81 ARG A CA 1
ATOM 614 C C . ARG A 1 81 ? 6.592 0.110 9.484 1.00 96.69 81 ARG A C 1
ATOM 616 O O . ARG A 1 81 ? 6.184 1.023 8.770 1.00 96.69 81 ARG A O 1
ATOM 623 N N . ILE A 1 82 ? 5.902 -0.370 10.518 1.00 96.94 82 ILE A N 1
ATOM 624 C CA . ILE A 1 82 ? 4.691 0.278 11.049 1.00 96.94 82 ILE A CA 1
ATOM 625 C C . ILE A 1 82 ? 5.109 1.542 11.809 1.00 96.94 82 ILE A C 1
ATOM 627 O O . ILE A 1 82 ? 6.071 1.501 12.579 1.00 96.94 82 ILE A O 1
ATOM 631 N N . GLY A 1 83 ? 4.406 2.654 11.586 1.00 93.69 83 GLY A N 1
ATOM 632 C CA . GLY A 1 83 ? 4.772 3.952 12.154 1.00 93.69 83 GLY A CA 1
ATOM 633 C C . GLY A 1 83 ? 6.151 4.429 11.689 1.00 93.69 83 GLY A C 1
ATOM 634 O O . GLY A 1 83 ? 6.640 4.058 10.614 1.00 93.69 83 GLY A O 1
ATOM 635 N N . GLY A 1 84 ? 6.816 5.248 12.506 1.00 88.44 84 GLY A N 1
ATOM 636 C CA . GLY A 1 84 ? 8.149 5.752 12.193 1.00 88.44 84 GLY A CA 1
ATOM 637 C C . GLY A 1 84 ? 8.139 6.830 11.113 1.00 88.44 84 GLY A C 1
ATOM 638 O O . GLY A 1 84 ? 7.265 6.875 10.255 1.00 88.44 84 GLY A O 1
ATOM 639 N N . GLY A 1 85 ? 9.189 7.650 11.061 1.00 88.12 85 GLY A N 1
ATOM 640 C CA . GLY A 1 85 ? 9.510 8.471 9.885 1.00 88.12 85 GLY A CA 1
ATOM 641 C C . GLY A 1 85 ? 8.355 9.355 9.401 1.00 88.12 85 GLY A C 1
ATOM 642 O O . GLY A 1 85 ? 7.956 10.281 10.097 1.00 88.12 85 GLY A O 1
ATOM 643 N N . THR A 1 86 ? 7.843 9.095 8.193 1.00 86.69 86 THR A N 1
ATOM 644 C CA . THR A 1 86 ? 6.839 9.947 7.531 1.00 86.69 86 THR A CA 1
ATOM 645 C C . THR A 1 86 ? 5.417 9.770 8.059 1.00 86.69 86 THR A C 1
ATOM 647 O O . THR A 1 86 ? 4.543 10.556 7.692 1.00 86.69 86 THR A O 1
ATOM 650 N N . CYS A 1 87 ? 5.160 8.761 8.897 1.00 87.00 87 CYS A N 1
ATOM 651 C CA . CYS A 1 87 ? 3.843 8.526 9.490 1.00 87.00 87 CYS A CA 1
ATOM 652 C C . CYS A 1 87 ? 3.841 8.433 11.021 1.00 87.00 87 CYS A C 1
ATOM 654 O O . CYS A 1 87 ? 2.839 7.995 11.590 1.00 87.00 87 CYS A O 1
ATOM 656 N N . GLU A 1 88 ? 4.917 8.882 11.682 1.00 89.12 88 GLU A N 1
ATOM 657 C CA . GLU A 1 88 ? 4.976 8.979 13.146 1.00 89.12 88 GLU A CA 1
ATOM 658 C C . GLU A 1 88 ? 3.739 9.725 13.673 1.00 89.12 88 GLU A C 1
ATOM 660 O O . GLU A 1 88 ? 3.439 10.834 13.228 1.00 89.12 88 GLU A O 1
ATOM 665 N N . ASP A 1 89 ? 2.982 9.072 14.558 1.00 87.31 89 ASP A N 1
ATOM 666 C CA . ASP A 1 89 ? 1.720 9.548 15.145 1.00 87.31 89 ASP A CA 1
ATOM 667 C C . ASP A 1 89 ? 0.635 10.013 14.154 1.00 87.31 89 ASP A C 1
ATOM 669 O O . ASP A 1 89 ? -0.381 10.590 14.553 1.00 87.31 89 ASP A O 1
ATOM 673 N N . TRP A 1 90 ? 0.773 9.730 12.854 1.00 91.50 90 TRP A N 1
ATOM 674 C CA . TRP A 1 90 ? -0.141 10.256 11.836 1.00 91.50 90 TRP A CA 1
ATOM 675 C C . TRP A 1 90 ? -1.570 9.722 11.992 1.00 91.50 90 TRP A C 1
ATOM 677 O O . TRP A 1 90 ? -2.531 10.473 11.788 1.00 91.50 90 TRP A O 1
ATOM 687 N N . LEU A 1 91 ? -1.706 8.462 12.415 1.00 93.94 91 LEU A N 1
ATOM 688 C CA . LEU A 1 91 ? -2.969 7.831 12.822 1.00 93.94 91 LEU A CA 1
ATOM 689 C C . LEU A 1 91 ? -3.110 7.715 14.353 1.00 93.94 91 LEU A C 1
ATOM 691 O O . LEU A 1 91 ? -3.910 6.925 14.845 1.00 93.94 91 LEU A O 1
ATOM 695 N N . GLY A 1 92 ? -2.339 8.488 15.118 1.00 92.00 92 GLY A N 1
ATOM 696 C CA . GLY A 1 92 ? -2.245 8.356 16.571 1.00 92.00 92 GLY A CA 1
ATOM 697 C C . GLY A 1 92 ? -1.182 7.342 17.027 1.00 92.00 92 GLY A C 1
ATOM 698 O O . GLY A 1 92 ? -0.445 6.802 16.197 1.00 92.00 92 GLY A O 1
ATOM 699 N N . PRO A 1 93 ? -1.101 7.083 18.346 1.00 90.06 93 PRO A N 1
ATOM 700 C CA . PRO A 1 93 ? 0.031 6.393 18.977 1.00 90.06 93 PRO A CA 1
ATOM 701 C C . PRO A 1 93 ? 0.111 4.895 18.660 1.00 90.06 93 PRO A C 1
ATOM 703 O O . PRO A 1 93 ? 1.153 4.278 18.838 1.00 90.06 93 PRO A O 1
ATOM 706 N N . THR A 1 94 ? -0.989 4.292 18.207 1.00 91.12 94 THR A N 1
ATOM 707 C CA . THR A 1 94 ? -1.033 2.898 17.737 1.00 91.12 94 THR A CA 1
ATOM 708 C C . THR A 1 94 ? -0.669 2.773 16.259 1.00 91.12 94 THR A C 1
ATOM 710 O O . THR A 1 94 ? -0.572 1.663 15.745 1.00 91.12 94 THR A O 1
ATOM 713 N N . HIS A 1 95 ? -0.532 3.902 15.552 1.00 96.31 95 HIS A N 1
ATOM 714 C CA . HIS A 1 95 ? -0.371 3.980 14.098 1.00 96.31 95 HIS A CA 1
ATOM 715 C C . HIS A 1 95 ? -1.468 3.248 13.308 1.00 96.31 95 HIS A C 1
ATOM 717 O O . HIS A 1 95 ? -1.280 2.925 12.136 1.00 96.31 95 HIS A O 1
ATOM 723 N N . ALA A 1 96 ? -2.621 3.007 13.933 1.00 96.62 96 ALA A N 1
ATOM 724 C CA . ALA A 1 96 ? -3.728 2.280 13.341 1.00 96.62 96 ALA A CA 1
ATOM 725 C C . ALA A 1 96 ? -5.077 2.823 13.822 1.00 96.62 96 ALA A C 1
ATOM 727 O O . ALA A 1 96 ? -5.238 3.174 14.991 1.00 96.62 96 ALA A O 1
ATOM 728 N N . MET A 1 97 ? -6.056 2.856 12.921 1.00 97.25 97 MET A N 1
ATOM 729 C CA . MET A 1 97 ? -7.458 3.187 13.205 1.00 97.25 97 MET A CA 1
ATOM 730 C C . MET A 1 97 ? -8.373 2.512 12.183 1.00 97.25 97 MET A C 1
ATOM 732 O O . MET A 1 97 ? -7.886 1.897 11.235 1.00 97.25 97 MET A O 1
ATOM 736 N N . ARG A 1 98 ? -9.698 2.620 12.330 1.00 98.12 98 ARG A N 1
ATOM 737 C CA . ARG A 1 98 ? -10.601 2.136 11.277 1.00 98.12 98 ARG A CA 1
ATOM 738 C C . ARG A 1 98 ? -10.414 2.964 10.010 1.00 98.12 98 ARG A C 1
ATOM 740 O O . ARG A 1 98 ? -10.230 4.179 10.073 1.00 98.12 98 ARG A O 1
ATOM 747 N N . ALA A 1 99 ? -10.495 2.321 8.852 1.00 98.38 99 ALA A N 1
ATOM 748 C CA . ALA A 1 99 ? -10.343 2.998 7.569 1.00 98.38 99 ALA A CA 1
ATOM 749 C C . ALA A 1 99 ? -11.421 4.074 7.353 1.00 98.38 99 ALA A C 1
ATOM 751 O O . ALA A 1 99 ? -11.127 5.128 6.793 1.00 98.38 99 ALA A O 1
ATOM 752 N N . GLY A 1 100 ? -12.643 3.852 7.851 1.00 98.25 100 GLY A N 1
ATOM 753 C CA . GLY A 1 100 ? -13.703 4.863 7.841 1.00 98.25 100 GLY A CA 1
ATOM 754 C C . GLY A 1 100 ? -13.325 6.110 8.643 1.00 98.25 100 GLY A C 1
ATOM 755 O O . GLY A 1 100 ? -13.444 7.220 8.132 1.00 98.25 100 GLY A O 1
ATOM 756 N N . ASP A 1 101 ? -12.769 5.925 9.842 1.00 98.38 101 ASP A N 1
ATOM 757 C CA . ASP A 1 101 ? -12.316 7.030 10.695 1.00 98.38 101 ASP A CA 1
ATOM 758 C C . ASP A 1 101 ? -11.141 7.784 10.045 1.00 98.38 101 ASP A C 1
ATOM 760 O O . ASP A 1 101 ? -11.073 9.011 10.099 1.00 98.38 101 ASP A O 1
ATOM 764 N N . ALA A 1 102 ? -10.243 7.064 9.361 1.00 97.88 102 ALA A N 1
ATOM 765 C CA . ALA A 1 102 ? -9.172 7.666 8.569 1.00 97.88 102 ALA A CA 1
ATOM 766 C C . ALA A 1 102 ? -9.726 8.511 7.407 1.00 97.88 102 ALA A C 1
ATOM 768 O O . ALA A 1 102 ? -9.212 9.599 7.147 1.00 97.88 102 ALA A O 1
ATOM 769 N N . ALA A 1 103 ? -10.787 8.049 6.733 1.00 98.12 103 ALA A N 1
ATOM 770 C CA . ALA A 1 103 ? -11.460 8.816 5.685 1.00 98.12 103 ALA A CA 1
ATOM 771 C C . ALA A 1 103 ? -12.154 10.069 6.230 1.00 98.12 103 ALA A C 1
ATOM 773 O O . ALA A 1 103 ? -12.087 11.118 5.598 1.00 98.12 103 ALA A O 1
ATOM 774 N N . ASP A 1 104 ? -12.820 9.973 7.380 1.00 98.06 104 AS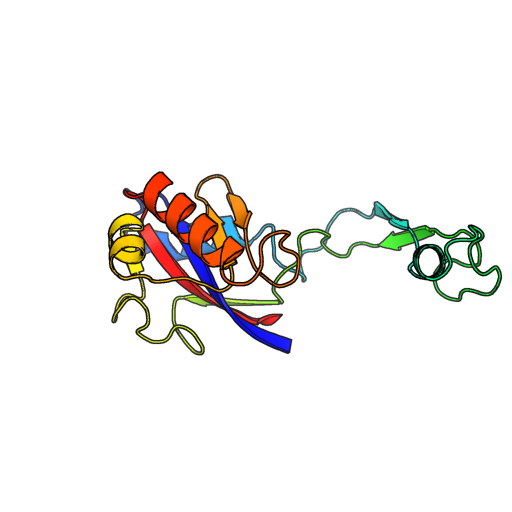P A N 1
ATOM 775 C CA . ASP A 1 104 ? -13.514 11.106 8.004 1.00 98.06 104 ASP A CA 1
ATOM 776 C C . ASP A 1 104 ? -12.539 12.141 8.586 1.00 98.06 104 ASP A C 1
ATOM 778 O O . ASP A 1 104 ? -12.879 13.317 8.711 1.00 98.06 104 ASP A O 1
ATOM 782 N N . ALA A 1 105 ? -11.312 11.720 8.899 1.00 97.19 105 ALA A N 1
ATOM 783 C CA . ALA A 1 105 ? -10.212 12.582 9.321 1.00 97.19 105 ALA A CA 1
ATOM 784 C C . ALA A 1 105 ? -9.314 13.065 8.160 1.00 97.19 105 ALA A C 1
ATOM 786 O O . ALA A 1 105 ? -8.225 13.583 8.424 1.00 97.19 105 ALA A O 1
ATOM 787 N N . ASP A 1 106 ? -9.729 12.863 6.902 1.00 96.75 106 ASP A N 1
ATOM 788 C CA . ASP A 1 106 ? -8.992 13.229 5.682 1.00 96.75 106 ASP A CA 1
ATOM 789 C C . ASP A 1 106 ? -7.524 12.743 5.678 1.00 96.75 106 ASP A C 1
ATOM 791 O O . ASP A 1 106 ? -6.589 13.439 5.269 1.00 96.75 106 ASP A O 1
ATOM 795 N N . LYS A 1 107 ? -7.287 11.512 6.152 1.00 96.81 107 LYS A N 1
ATOM 796 C CA . LYS A 1 107 ? -5.959 10.880 6.181 1.00 96.81 107 LYS A CA 1
ATOM 797 C C . LYS A 1 107 ? -5.625 10.273 4.824 1.00 96.81 107 LYS A C 1
ATOM 799 O O . LYS A 1 107 ? -5.801 9.080 4.595 1.00 96.81 107 LYS A O 1
ATOM 804 N N . ILE A 1 108 ? -5.116 11.106 3.924 1.00 96.56 108 ILE A N 1
ATOM 805 C CA . ILE A 1 108 ? -4.767 10.709 2.555 1.00 96.56 108 ILE A CA 1
ATOM 806 C C . ILE A 1 108 ? -3.295 10.269 2.494 1.00 96.56 108 ILE A C 1
ATOM 808 O O . ILE A 1 108 ? -2.407 11.107 2.669 1.00 96.56 108 ILE A O 1
ATOM 812 N N . PRO A 1 109 ? -2.995 8.975 2.266 1.00 96.50 109 PRO A N 1
ATOM 813 C CA . PRO A 1 109 ? -1.616 8.503 2.188 1.00 96.50 109 PRO A CA 1
ATOM 814 C C . PRO A 1 109 ? -1.008 8.736 0.807 1.00 96.50 109 PRO A C 1
ATOM 816 O O . PRO A 1 109 ? -1.698 9.084 -0.149 1.00 96.50 109 PRO A O 1
ATOM 819 N N . PHE A 1 110 ? 0.291 8.472 0.671 1.00 95.94 110 PHE A N 1
ATOM 820 C CA . PHE A 1 110 ? 0.943 8.440 -0.637 1.00 95.94 110 PHE A CA 1
ATOM 821 C C . PHE A 1 110 ? 0.508 7.217 -1.461 1.00 95.94 110 PHE A C 1
ATOM 823 O O . PHE A 1 110 ? 0.299 7.326 -2.670 1.00 95.94 110 PHE A O 1
ATOM 830 N N . ALA A 1 111 ? 0.342 6.071 -0.798 1.00 97.00 111 ALA A N 1
ATOM 831 C CA . ALA A 1 111 ? -0.148 4.829 -1.385 1.00 97.00 111 ALA A CA 1
ATOM 832 C C . ALA A 1 111 ? -1.068 4.074 -0.413 1.00 97.00 111 ALA A C 1
ATOM 834 O O . ALA A 1 111 ? -1.078 4.336 0.792 1.00 97.00 111 ALA A O 1
ATOM 835 N N . LEU A 1 112 ? -1.850 3.135 -0.936 1.00 97.88 112 LEU A N 1
ATOM 836 C CA . LEU A 1 112 ? -2.775 2.315 -0.161 1.00 97.88 112 LEU A CA 1
ATOM 837 C C . LEU A 1 112 ? -2.752 0.871 -0.666 1.00 97.88 112 LEU A C 1
ATOM 839 O O . LEU A 1 112 ? -2.823 0.639 -1.872 1.00 97.88 112 LEU A O 1
ATOM 843 N N . VAL A 1 113 ? -2.698 -0.089 0.255 1.00 98.38 113 VAL A N 1
ATOM 844 C CA . VAL A 1 113 ? -2.854 -1.519 -0.032 1.00 98.38 113 VAL A CA 1
ATOM 845 C C . VAL A 1 113 ? -4.168 -2.003 0.562 1.00 98.38 113 VAL A C 1
ATOM 847 O O . VAL A 1 113 ? -4.410 -1.840 1.757 1.00 98.38 113 VAL A O 1
ATOM 850 N N . THR A 1 114 ? -5.035 -2.557 -0.275 1.00 98.19 114 THR A N 1
ATOM 851 C CA . THR A 1 114 ? -6.363 -3.042 0.115 1.00 98.19 114 THR A CA 1
ATOM 852 C C . THR A 1 114 ? -6.305 -4.473 0.672 1.00 98.19 114 THR A C 1
ATOM 854 O O . THR A 1 114 ? -5.324 -5.181 0.424 1.00 98.19 114 THR A O 1
ATOM 857 N N . PRO A 1 115 ? -7.344 -4.945 1.395 1.00 98.00 115 PRO A N 1
ATOM 858 C CA . PRO A 1 115 ? -7.328 -6.274 2.023 1.00 98.00 115 PRO A CA 1
ATOM 859 C C . PRO A 1 115 ? -7.230 -7.446 1.033 1.00 98.00 115 PRO A C 1
ATOM 861 O O . PRO A 1 115 ? -6.787 -8.532 1.394 1.00 98.00 115 PRO A O 1
ATOM 864 N N . ASP A 1 116 ? -7.629 -7.237 -0.223 1.00 96.50 116 ASP A N 1
ATOM 865 C CA . ASP A 1 116 ? -7.485 -8.187 -1.333 1.00 96.50 116 ASP A CA 1
ATOM 866 C C . ASP A 1 116 ? -6.087 -8.157 -1.989 1.00 96.50 116 ASP A C 1
ATOM 868 O O . ASP A 1 116 ? -5.834 -8.883 -2.951 1.00 96.50 116 ASP A O 1
ATOM 872 N N . GLY A 1 117 ? -5.154 -7.353 -1.467 1.00 96.31 117 GLY A N 1
ATOM 873 C CA . GLY A 1 117 ? -3.755 -7.317 -1.899 1.00 96.31 117 GLY A CA 1
ATOM 874 C C . GLY A 1 117 ? -3.493 -6.474 -3.149 1.00 96.31 117 GLY A C 1
ATOM 875 O O . GLY A 1 117 ? -2.478 -6.680 -3.827 1.00 96.31 117 GLY A O 1
ATOM 876 N N . ALA A 1 118 ? -4.387 -5.539 -3.481 1.00 96.25 118 ALA A N 1
ATOM 877 C CA . ALA A 1 118 ? -4.173 -4.573 -4.552 1.00 96.25 118 ALA A CA 1
ATOM 878 C C . ALA A 1 118 ? -3.496 -3.295 -4.025 1.00 96.25 118 ALA A C 1
ATOM 880 O O . ALA A 1 118 ? -3.808 -2.801 -2.944 1.00 96.25 118 ALA A O 1
ATOM 881 N N . TRP A 1 119 ? -2.551 -2.764 -4.806 1.00 96.38 119 TRP A N 1
ATOM 882 C CA . TRP A 1 119 ? -1.827 -1.527 -4.507 1.00 96.38 119 TRP A CA 1
ATOM 883 C C . TRP A 1 119 ? -2.390 -0.372 -5.329 1.00 96.38 119 TRP A C 1
ATOM 885 O O . TRP A 1 119 ? -2.548 -0.487 -6.545 1.00 96.38 119 TRP A O 1
ATOM 895 N N . TYR A 1 120 ? -2.625 0.758 -4.674 1.00 96.06 120 TYR A N 1
ATOM 896 C CA . TYR A 1 120 ? -3.104 1.998 -5.271 1.00 96.06 120 TYR A CA 1
ATOM 897 C C . TYR A 1 120 ? -2.217 3.171 -4.851 1.00 96.06 120 TYR A C 1
ATOM 899 O O . TYR A 1 120 ? -1.620 3.167 -3.776 1.00 96.06 120 TYR A O 1
ATOM 907 N N . GLY A 1 121 ? -2.157 4.207 -5.686 1.00 94.00 121 GLY A N 1
ATOM 908 C CA . GLY A 1 121 ? -1.351 5.392 -5.402 1.00 94.00 121 GLY A CA 1
ATOM 909 C C . GLY A 1 121 ? 0.148 5.199 -5.665 1.00 94.00 121 GLY A C 1
ATOM 910 O O . GLY A 1 121 ? 0.595 4.253 -6.317 1.00 94.00 121 GLY A O 1
ATOM 911 N N . GLY A 1 122 ? 0.932 6.163 -5.205 1.00 90.12 122 GLY A N 1
ATOM 912 C CA . GLY A 1 122 ? 2.374 6.224 -5.396 1.00 90.12 122 GLY A CA 1
ATOM 913 C C . GLY A 1 122 ? 2.849 6.709 -6.771 1.00 90.12 122 GLY A C 1
ATOM 914 O O . GLY A 1 122 ? 2.074 7.202 -7.600 1.00 90.12 122 GLY A O 1
ATOM 915 N N . TRP A 1 123 ? 4.157 6.593 -7.025 1.00 84.69 123 TRP A N 1
ATOM 916 C CA . TRP A 1 123 ? 4.817 7.133 -8.226 1.00 84.69 123 TRP A CA 1
ATOM 917 C C . TRP A 1 123 ? 4.278 6.553 -9.536 1.00 84.69 123 TRP A C 1
ATOM 919 O O . TRP A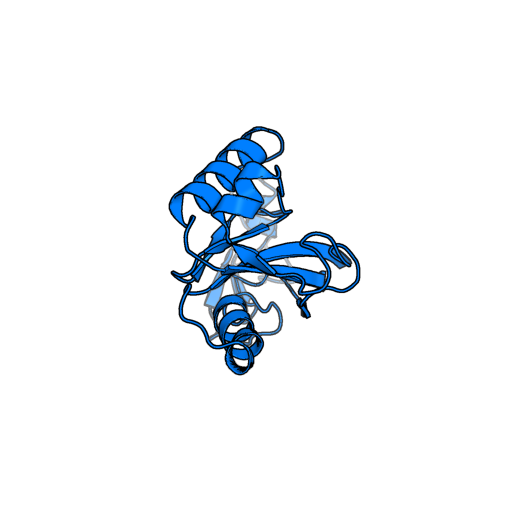 1 123 ? 4.145 7.285 -10.514 1.00 84.69 123 TRP A O 1
ATOM 929 N N . HIS A 1 124 ? 3.840 5.295 -9.524 1.00 78.12 124 HIS A N 1
ATOM 930 C CA . HIS A 1 124 ? 3.370 4.574 -10.711 1.00 78.12 124 HIS A CA 1
ATOM 931 C C . HIS A 1 124 ? 1.839 4.584 -10.884 1.00 78.12 124 HIS A C 1
ATOM 933 O O . HIS A 1 124 ? 1.317 4.002 -11.829 1.00 78.12 124 HIS A O 1
ATOM 939 N N . SER A 1 125 ? 1.100 5.259 -9.994 1.00 83.38 125 SER A N 1
ATOM 940 C CA . SER A 1 125 ? -0.363 5.351 -10.090 1.00 83.38 125 SER A CA 1
ATOM 941 C C . SER A 1 125 ? -0.836 6.244 -11.239 1.00 83.38 125 SER A C 1
ATOM 943 O O . SER A 1 125 ? -0.270 7.319 -11.463 1.00 83.38 125 SER A O 1
ATOM 945 N N . LEU A 1 126 ? -1.935 5.827 -11.881 1.00 80.75 126 LEU A N 1
ATOM 946 C CA . LEU A 1 126 ? -2.710 6.608 -12.855 1.00 80.75 126 LEU A CA 1
ATOM 947 C C . LEU A 1 126 ? -3.373 7.844 -12.227 1.00 80.75 126 LEU A C 1
ATOM 949 O O . LEU A 1 126 ? -3.562 8.858 -12.895 1.00 80.75 126 LEU A O 1
ATOM 953 N N . PHE A 1 127 ? -3.714 7.773 -10.939 1.00 82.38 127 PHE A N 1
ATOM 954 C CA . PHE A 1 127 ? -4.278 8.887 -10.181 1.00 82.38 127 PHE A CA 1
ATOM 955 C C . PHE A 1 127 ? -3.165 9.687 -9.502 1.00 82.38 127 PHE A C 1
ATOM 957 O O . PHE A 1 127 ? -2.296 9.104 -8.847 1.00 82.38 127 PHE A O 1
ATOM 964 N N . LYS A 1 128 ? -3.215 11.018 -9.637 1.00 87.44 128 LYS A N 1
ATOM 965 C CA . LYS A 1 128 ? -2.287 11.987 -9.029 1.00 87.44 128 LYS A CA 1
ATOM 966 C C . LYS A 1 128 ? -3.058 13.165 -8.429 1.00 87.44 128 LYS A C 1
ATOM 968 O O . LYS A 1 128 ? -4.141 13.498 -8.914 1.00 87.44 128 LYS A O 1
ATOM 973 N N . GLY A 1 129 ? -2.477 13.822 -7.421 1.00 91.62 129 GLY A N 1
ATOM 974 C CA . GLY A 1 129 ? -3.044 15.026 -6.795 1.00 91.62 129 GLY A CA 1
ATOM 975 C C . GLY A 1 129 ? -4.498 14.828 -6.356 1.00 91.62 129 GLY A C 1
ATOM 976 O O . GLY A 1 129 ? -4.837 13.780 -5.816 1.00 91.62 129 GLY A O 1
ATOM 977 N N . ALA A 1 130 ? -5.375 15.781 -6.678 1.00 94.38 130 ALA A N 1
ATOM 978 C CA . ALA A 1 130 ? -6.792 15.734 -6.303 1.00 94.38 130 ALA A CA 1
ATOM 979 C C . ALA A 1 130 ? -7.538 14.471 -6.784 1.00 94.38 130 ALA A C 1
ATOM 981 O O . ALA A 1 130 ? -8.450 13.996 -6.114 1.00 94.38 130 ALA A O 1
ATOM 982 N N . ALA A 1 131 ? -7.152 13.887 -7.926 1.00 94.75 131 ALA A N 1
ATOM 983 C CA . ALA A 1 131 ? -7.766 12.639 -8.385 1.00 94.75 131 ALA A CA 1
ATOM 984 C C . ALA A 1 131 ? -7.397 11.457 -7.475 1.00 94.75 131 ALA A C 1
ATOM 986 O O . ALA A 1 131 ? -8.219 10.573 -7.245 1.00 94.75 131 ALA A O 1
ATOM 987 N N . TRP A 1 132 ? -6.172 11.458 -6.941 1.00 96.00 132 TRP A N 1
ATOM 988 C CA . TRP A 1 132 ? -5.750 10.476 -5.948 1.00 96.00 132 TRP A CA 1
ATOM 989 C C . TRP A 1 132 ? -6.449 10.694 -4.608 1.00 96.00 132 TRP A C 1
ATOM 991 O O . TRP A 1 132 ? -6.900 9.726 -4.013 1.00 96.00 132 TRP A O 1
ATOM 1001 N N . GLU A 1 133 ? -6.612 11.940 -4.167 1.00 96.31 133 GLU A N 1
ATOM 1002 C CA . GLU A 1 133 ? -7.334 12.263 -2.929 1.00 96.31 133 GLU A CA 1
ATOM 1003 C C . GLU A 1 133 ? -8.759 11.692 -2.933 1.00 96.31 133 GLU A C 1
ATOM 1005 O O . GLU A 1 133 ? -9.157 10.987 -2.004 1.00 96.31 133 GLU A O 1
ATOM 1010 N N . VAL A 1 134 ? -9.503 11.920 -4.021 1.00 96.88 134 VAL A N 1
ATOM 1011 C CA . VAL A 1 134 ? -10.862 11.382 -4.195 1.00 96.88 134 VAL A CA 1
ATOM 1012 C C . VAL A 1 134 ? -10.863 9.854 -4.171 1.00 96.88 134 VAL A C 1
ATOM 1014 O O . VAL A 1 134 ? -11.705 9.250 -3.504 1.00 96.88 134 VAL A O 1
ATOM 1017 N N . GLU A 1 135 ? -9.926 9.220 -4.875 1.00 97.50 135 GLU A N 1
ATOM 1018 C CA . GLU A 1 135 ? -9.863 7.761 -4.962 1.00 97.50 135 GLU A CA 1
ATOM 1019 C C . GLU A 1 135 ? -9.436 7.111 -3.639 1.00 97.50 135 GLU A C 1
ATOM 1021 O O . GLU A 1 135 ? -10.037 6.124 -3.216 1.00 97.50 135 GLU A O 1
ATOM 1026 N N . ALA A 1 136 ? -8.460 7.687 -2.938 1.00 97.81 136 ALA A N 1
ATOM 1027 C CA . ALA A 1 136 ? -8.014 7.220 -1.630 1.00 97.81 136 ALA A CA 1
ATOM 1028 C C . ALA A 1 136 ? -9.158 7.270 -0.609 1.00 97.81 136 ALA A C 1
ATOM 1030 O O . ALA A 1 136 ? -9.427 6.277 0.068 1.00 97.81 136 ALA A O 1
ATOM 1031 N N . LEU A 1 137 ? -9.895 8.385 -0.548 1.00 98.31 137 LEU A N 1
ATOM 1032 C CA . LEU A 1 137 ? -11.064 8.512 0.324 1.00 98.31 137 LEU A CA 1
ATOM 1033 C C . LEU A 1 137 ? -12.180 7.537 -0.072 1.00 98.31 137 LEU A C 1
ATOM 1035 O O . LEU A 1 137 ? -12.823 6.955 0.803 1.00 98.31 137 LEU A O 1
ATOM 1039 N N . ARG A 1 138 ? -12.403 7.308 -1.373 1.00 98.19 138 ARG A N 1
ATOM 1040 C CA . ARG A 1 138 ? -13.362 6.303 -1.858 1.00 98.19 138 ARG A CA 1
ATOM 1041 C C . ARG A 1 138 ? -12.981 4.899 -1.389 1.00 98.19 138 ARG A C 1
ATOM 1043 O O . ARG A 1 138 ? -13.856 4.171 -0.927 1.00 98.19 138 ARG A O 1
ATOM 1050 N N . LEU A 1 139 ? -11.707 4.523 -1.492 1.00 98.25 139 LEU A N 1
ATOM 1051 C CA . LEU A 1 139 ? -11.197 3.220 -1.054 1.00 98.25 139 LEU A CA 1
ATOM 1052 C C . LEU A 1 139 ? -11.311 3.050 0.464 1.00 98.25 139 LEU A C 1
ATOM 1054 O O . LEU A 1 139 ? -11.830 2.034 0.919 1.00 98.25 139 LEU A O 1
ATOM 1058 N N . LEU A 1 140 ? -10.913 4.055 1.245 1.00 98.56 140 LEU A N 1
ATOM 1059 C CA . LEU A 1 140 ? -11.038 4.023 2.704 1.00 98.56 140 LEU A CA 1
ATOM 1060 C C . LEU A 1 140 ? -12.500 3.884 3.154 1.00 98.56 140 LEU A C 1
ATOM 1062 O O . LEU A 1 140 ? -12.798 3.081 4.033 1.00 98.56 140 LEU A O 1
ATOM 1066 N N . ARG A 1 141 ? -13.432 4.590 2.499 1.00 98.50 141 ARG A N 1
ATOM 1067 C CA . ARG A 1 141 ? -14.880 4.452 2.746 1.00 98.50 141 ARG A CA 1
ATOM 1068 C C . ARG A 1 141 ? -15.426 3.100 2.289 1.00 98.50 141 ARG A C 1
ATOM 1070 O O . ARG A 1 141 ? -16.329 2.565 2.922 1.00 98.50 141 ARG A O 1
ATOM 1077 N N . HIS A 1 142 ? -14.910 2.546 1.193 1.00 98.44 142 HIS A N 1
ATOM 1078 C CA . HIS A 1 142 ? -15.318 1.228 0.709 1.00 98.44 142 HIS A CA 1
ATOM 1079 C C . HIS A 1 142 ? -14.935 0.121 1.6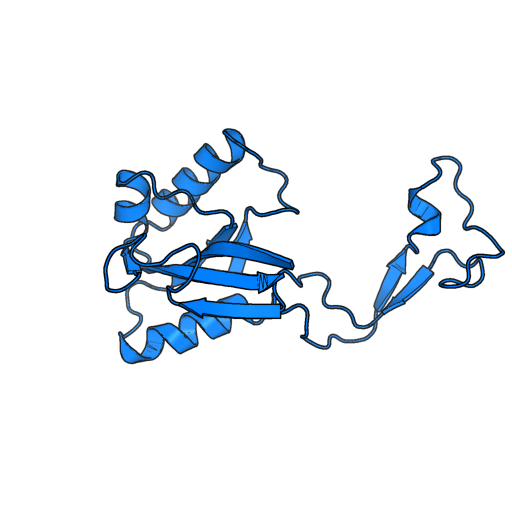98 1.00 98.44 142 HIS A C 1
ATOM 1081 O O . HIS A 1 142 ? -15.730 -0.780 1.948 1.00 98.44 142 HIS A O 1
ATOM 1087 N N . TYR A 1 143 ? -13.755 0.239 2.305 1.00 98.44 143 TYR A N 1
ATOM 1088 C CA . TYR A 1 143 ? -13.241 -0.676 3.319 1.00 98.44 143 TYR A CA 1
ATOM 1089 C C . TYR A 1 143 ? -13.411 -0.124 4.739 1.00 98.44 143 TYR A C 1
ATOM 1091 O O . TYR A 1 143 ? -12.566 -0.386 5.584 1.00 98.44 143 TYR A O 1
ATOM 1099 N N . ALA A 1 144 ? -14.482 0.628 5.020 1.00 98.44 144 ALA A N 1
ATOM 1100 C CA . ALA A 1 144 ? -14.610 1.422 6.249 1.00 98.44 144 ALA A CA 1
ATOM 1101 C C . ALA A 1 144 ? -14.397 0.637 7.558 1.00 98.44 144 ALA A C 1
ATOM 1103 O O . ALA A 1 144 ? -13.903 1.202 8.535 1.00 98.44 144 ALA A O 1
ATOM 1104 N N . ASP A 1 145 ? -14.757 -0.649 7.574 1.00 98.38 145 ASP A N 1
ATOM 1105 C CA . ASP A 1 145 ? -14.590 -1.519 8.738 1.00 98.38 145 ASP A CA 1
ATOM 1106 C C . ASP A 1 145 ? -13.158 -2.025 8.928 1.00 98.38 145 ASP A C 1
ATOM 1108 O O . ASP A 1 145 ? -12.787 -2.328 10.057 1.00 98.38 145 ASP A O 1
ATOM 1112 N N . ALA A 1 146 ? -12.350 -2.087 7.867 1.00 98.56 146 ALA A N 1
ATOM 1113 C CA . ALA A 1 146 ? -10.970 -2.553 7.932 1.00 98.56 146 ALA A CA 1
ATOM 1114 C C . ALA A 1 146 ? -10.125 -1.697 8.885 1.00 98.56 146 ALA A C 1
ATOM 1116 O O . ALA A 1 146 ? -10.388 -0.510 9.099 1.00 98.56 146 ALA A O 1
ATOM 1117 N N . ILE A 1 147 ? -9.059 -2.292 9.412 1.00 98.50 147 ILE A N 1
ATOM 1118 C CA . ILE A 1 147 ? -8.053 -1.560 10.178 1.00 98.50 147 ILE A CA 1
ATOM 1119 C C . ILE A 1 147 ? -7.061 -0.975 9.171 1.00 98.50 147 ILE A C 1
ATOM 1121 O O . ILE A 1 147 ? -6.412 -1.709 8.429 1.00 98.50 147 ILE A O 1
ATOM 1125 N N . ALA A 1 148 ? -6.951 0.348 9.134 1.00 98.56 148 ALA A N 1
ATOM 1126 C CA . ALA A 1 148 ? -5.918 1.054 8.395 1.00 98.56 148 ALA A CA 1
ATOM 1127 C C . ALA A 1 148 ? -4.671 1.181 9.271 1.00 98.56 148 ALA A C 1
ATOM 1129 O O . ALA A 1 148 ? -4.719 1.825 10.319 1.00 98.56 148 ALA A O 1
ATOM 1130 N N . VAL A 1 149 ? -3.560 0.597 8.827 1.00 98.50 149 VAL A N 1
ATOM 1131 C CA . VAL A 1 149 ? -2.262 0.658 9.509 1.00 98.50 149 VAL A CA 1
ATOM 1132 C C . VAL A 1 149 ? -1.319 1.557 8.720 1.00 98.50 149 VAL A C 1
ATOM 1134 O O . VAL A 1 149 ? -1.069 1.321 7.536 1.00 98.50 149 VAL A O 1
ATOM 1137 N N . ALA A 1 150 ? -0.780 2.588 9.366 1.00 98.19 150 ALA A N 1
ATOM 1138 C CA . ALA A 1 150 ? 0.196 3.480 8.763 1.00 98.19 150 ALA A CA 1
ATOM 1139 C C . ALA A 1 150 ? 1.585 2.846 8.770 1.00 98.19 150 ALA A C 1
ATOM 1141 O O . ALA A 1 150 ? 2.131 2.494 9.817 1.00 98.19 150 ALA A O 1
ATOM 1142 N N . CYS A 1 151 ? 2.154 2.722 7.577 1.00 97.81 151 CYS A N 1
ATOM 1143 C CA . CYS A 1 151 ? 3.475 2.170 7.352 1.00 97.81 151 CYS A CA 1
ATOM 1144 C C . CYS A 1 151 ? 4.361 3.204 6.661 1.00 97.81 151 CYS A C 1
ATOM 1146 O O . CYS A 1 151 ? 3.945 3.869 5.709 1.00 97.81 151 CYS A O 1
ATOM 1148 N N . THR A 1 152 ? 5.605 3.293 7.112 1.00 97.25 152 THR A N 1
ATOM 1149 C CA . THR A 1 152 ? 6.658 4.054 6.446 1.00 97.25 152 THR A CA 1
ATOM 1150 C C . THR A 1 152 ? 7.479 3.105 5.591 1.00 97.25 152 THR A C 1
ATOM 1152 O O . THR A 1 152 ? 8.064 2.151 6.107 1.00 97.25 152 THR A O 1
ATOM 1155 N N . LEU A 1 153 ? 7.504 3.367 4.286 1.00 96.44 153 LEU A N 1
ATOM 1156 C CA . LEU A 1 153 ? 8.208 2.579 3.274 1.00 96.44 153 LEU A CA 1
ATOM 1157 C C . LEU A 1 153 ? 9.368 3.396 2.690 1.00 96.44 153 LEU A C 1
ATOM 1159 O O . LEU A 1 153 ? 9.298 4.626 2.653 1.00 96.44 153 LEU A O 1
ATOM 1163 N N . HIS A 1 154 ? 10.416 2.707 2.243 1.00 93.56 154 HIS A N 1
ATOM 1164 C CA . HIS A 1 154 ? 11.569 3.275 1.540 1.00 93.56 154 HIS A CA 1
ATOM 1165 C C . HIS A 1 154 ? 11.746 2.587 0.187 1.00 93.56 154 HIS A C 1
ATOM 1167 O O . HIS A 1 154 ? 11.724 1.356 0.150 1.00 93.56 154 HIS A O 1
ATOM 1173 N N . ASP A 1 155 ? 11.943 3.366 -0.879 1.00 85.44 155 ASP A N 1
ATOM 1174 C CA . ASP A 1 155 ? 12.248 2.899 -2.244 1.00 85.44 155 ASP A CA 1
ATOM 1175 C C . ASP A 1 155 ? 13.705 3.121 -2.679 1.00 85.44 155 ASP A C 1
ATOM 1177 O O . ASP A 1 155 ? 14.429 3.937 -2.058 1.00 85.44 155 ASP A O 1
#